Protein AF-A0A7W3SYW1-F1 (afdb_monomer)

Nearest PDB structures (foldseek):
  8rnu-assembly1_C  TM=6.145E-01  e=2.078E+00  Homo sapiens
  7upn-assembly1_F  TM=3.722E-01  e=7.295E-01  Visna-maedi virus
  5coz-assembly1_A  TM=5.811E-01  e=8.049E+00  Agathobacter rectalis ATCC 33656
  8ghl-assembly1_G  TM=5.547E-01  e=7.569E+00  Saccharomyces cerevisiae
  8ghn-assembly1_G  TM=5.547E-01  e=9.682E+00  Saccharomyces cerevisiae

pLDDT: mean 81.24, std 7.97, range [55.69, 90.81]

Solvent-accessible surface area (backbone atoms only — not comparable to full-atom values): 3402 Å² total; per-residue (Å²): 110,70,66,59,55,51,48,48,52,68,75,64,55,71,61,69,53,48,78,45,77,46,74,60,82,95,44,74,43,48,32,38,29,30,67,88,79,65,51,38,28,35,54,38,84,90,78,75,46,74,43,73,67,82,129

Mean predicted aligned error: 8.54 Å

Radius of gyration: 15.53 Å; Cα contacts (8 Å, |Δi|>4): 70; chains: 1; bounding box: 20×35×46 Å

Sequence (55 aa):
MLIAVILFGLFIYPGMYRYISVDRGDNSLAIRVHVITGKTEVLNLVEGYWVNIEK

Secondary structure (DSSP, 8-state):
-HHHHHHHHHHH---SEEEEEEEETTEEEEEEEETTT--EEEE-TTT-SEEE---

Foldseek 3Di:
DVVVVVVCCVVVPDPQWDWDWDDDDPDIWIWIARPVPRWIWIQPPVVRDTHTPDD

Organism: NCBI:txid1572857

Str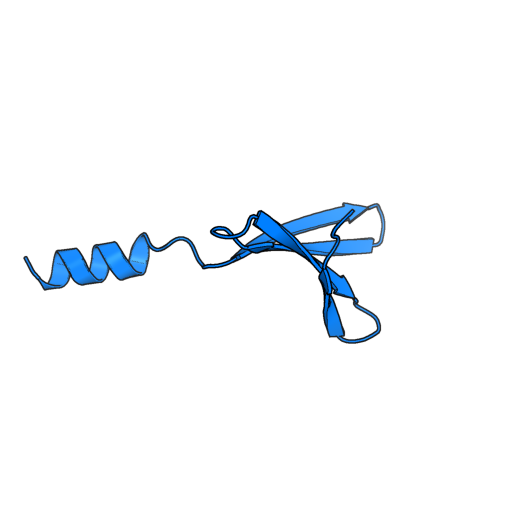ucture (mmCIF, N/CA/C/O backbone):
data_AF-A0A7W3SYW1-F1
#
_entry.id   AF-A0A7W3SYW1-F1
#
loop_
_atom_site.group_PDB
_atom_site.id
_atom_site.type_symbol
_atom_site.label_atom_id
_atom_site.label_alt_id
_atom_site.label_comp_id
_atom_site.label_asym_id
_atom_site.label_entity_id
_atom_site.label_seq_id
_atom_site.pdbx_PDB_ins_code
_atom_site.Cartn_x
_atom_site.Cartn_y
_atom_site.Cartn_z
_atom_site.occupancy
_atom_site.B_iso_or_equiv
_atom_site.auth_seq_id
_atom_site.auth_comp_id
_atom_site.auth_asym_id
_atom_site.auth_atom_id
_atom_site.pdbx_PDB_model_num
ATOM 1 N N . MET A 1 1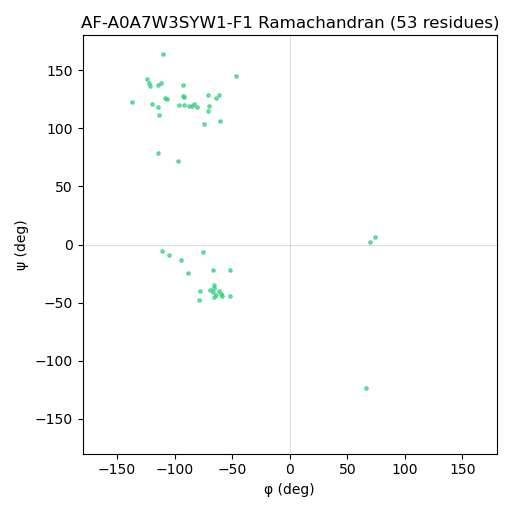 ? -2.791 -21.781 24.506 1.00 66.12 1 MET A N 1
ATOM 2 C CA . MET A 1 1 ? -3.758 -20.836 23.897 1.00 66.12 1 MET A CA 1
ATOM 3 C C . MET A 1 1 ? -3.129 -19.511 23.480 1.00 66.12 1 MET A C 1
ATOM 5 O O . MET A 1 1 ? -3.361 -19.116 22.350 1.00 66.12 1 MET A O 1
ATOM 9 N N . LEU A 1 2 ? -2.308 -18.856 24.315 1.00 81.94 2 LEU A N 1
ATOM 10 C CA . LEU A 1 2 ? -1.690 -17.553 23.998 1.00 81.94 2 LEU A CA 1
ATOM 11 C C . LEU A 1 2 ? -0.949 -17.523 22.643 1.00 81.94 2 LEU A C 1
ATOM 13 O O . LEU A 1 2 ? -1.151 -16.619 21.844 1.00 81.94 2 LEU A O 1
ATOM 17 N N . ILE A 1 3 ? -0.159 -18.561 22.351 1.00 83.75 3 ILE A N 1
ATOM 18 C CA . ILE A 1 3 ? 0.580 -18.695 21.084 1.00 83.75 3 ILE A CA 1
ATOM 19 C C . ILE A 1 3 ? -0.363 -18.743 19.875 1.00 83.75 3 ILE A C 1
ATOM 21 O O . ILE A 1 3 ? -0.088 -18.107 18.867 1.00 83.75 3 ILE A O 1
ATOM 25 N N . ALA A 1 4 ? -1.499 -19.437 19.979 1.00 81.25 4 ALA A N 1
ATOM 26 C CA . ALA A 1 4 ? -2.469 -19.507 18.888 1.00 81.25 4 ALA A CA 1
ATOM 27 C C . ALA A 1 4 ? -3.102 -18.137 18.610 1.00 81.25 4 ALA A C 1
ATOM 29 O O . ALA A 1 4 ? -3.286 -17.788 17.454 1.00 81.25 4 ALA A O 1
ATOM 30 N N . VAL A 1 5 ? -3.364 -17.339 19.650 1.00 81.25 5 VAL A N 1
ATOM 31 C CA . VAL A 1 5 ? -3.885 -15.967 19.513 1.00 81.25 5 VAL A CA 1
ATOM 32 C C . VAL A 1 5 ? -2.856 -15.045 18.856 1.00 81.25 5 VAL A C 1
ATOM 34 O O . VAL A 1 5 ? -3.212 -14.260 17.985 1.00 81.25 5 VAL A O 1
ATOM 37 N N . ILE A 1 6 ? -1.578 -15.171 19.223 1.00 79.62 6 ILE A N 1
ATOM 38 C CA . ILE A 1 6 ? -0.487 -14.389 18.622 1.00 79.62 6 ILE A CA 1
ATOM 39 C C . ILE A 1 6 ? -0.298 -14.763 17.151 1.00 79.62 6 ILE A C 1
ATOM 41 O O . ILE A 1 6 ? -0.191 -13.877 16.310 1.00 79.62 6 ILE A O 1
ATOM 45 N N . LEU A 1 7 ? -0.303 -16.059 16.828 1.00 79.31 7 LEU A N 1
ATOM 46 C CA . LEU A 1 7 ? -0.200 -16.531 15.447 1.00 79.31 7 LEU A CA 1
ATOM 47 C C . LEU A 1 7 ? -1.418 -16.089 14.633 1.00 79.31 7 LEU A C 1
ATOM 49 O O . LEU A 1 7 ? -1.256 -15.569 13.538 1.00 79.31 7 LEU A O 1
ATOM 53 N N . PHE A 1 8 ? -2.628 -16.201 15.180 1.00 76.25 8 PHE A N 1
ATOM 54 C CA . PHE A 1 8 ? -3.837 -15.706 14.525 1.00 76.25 8 PHE A CA 1
ATOM 55 C C . P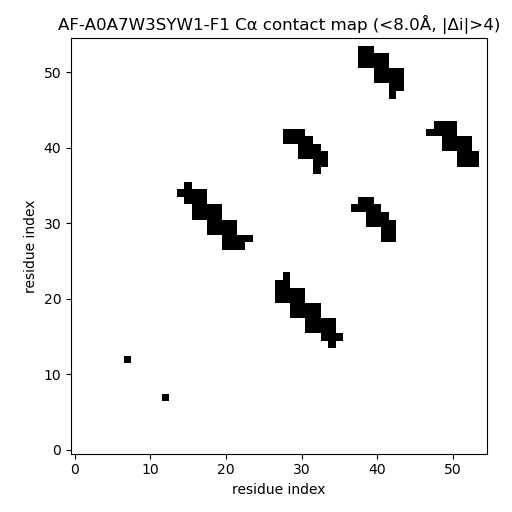HE A 1 8 ? -3.737 -14.198 14.261 1.00 76.25 8 PHE A C 1
ATOM 57 O O . PHE A 1 8 ? -3.991 -13.758 13.148 1.00 76.25 8 PHE A O 1
ATOM 64 N N . GLY A 1 9 ? -3.264 -13.416 15.236 1.00 70.06 9 GLY A N 1
ATOM 65 C CA . GLY A 1 9 ? -2.997 -11.989 15.063 1.00 70.06 9 GLY A CA 1
ATOM 66 C C . GLY A 1 9 ? -1.960 -11.696 13.977 1.00 70.06 9 GLY A C 1
ATOM 67 O O . GLY A 1 9 ? -2.183 -10.817 13.161 1.00 70.06 9 GLY A O 1
ATOM 68 N N . LEU A 1 10 ? -0.864 -12.453 13.912 1.00 70.38 10 LEU A N 1
ATOM 69 C CA . LEU A 1 10 ? 0.198 -12.279 12.911 1.00 70.38 10 LEU A CA 1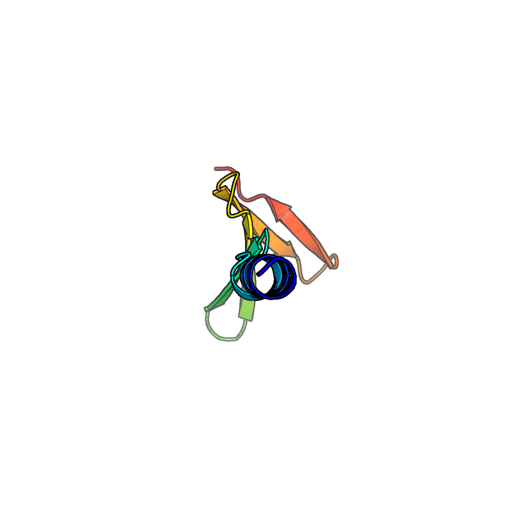
ATOM 70 C C . LEU A 1 10 ? -0.233 -12.662 11.491 1.00 70.38 10 LEU A C 1
ATOM 72 O O . LEU A 1 10 ? 0.149 -11.991 10.538 1.00 70.38 10 LEU A O 1
ATOM 76 N N . PHE A 1 11 ? -1.011 -13.736 11.349 1.00 67.06 11 PHE A N 1
ATOM 77 C CA . PHE A 1 11 ? -1.411 -14.271 10.045 1.00 67.06 11 PHE A CA 1
ATOM 78 C C . PHE A 1 11 ? -2.689 -13.641 9.489 1.00 67.06 11 PHE A C 1
ATOM 80 O O . PHE A 1 11 ? -2.887 -13.660 8.277 1.00 67.06 11 PHE A O 1
ATOM 87 N N . ILE A 1 12 ? -3.559 -13.101 10.347 1.00 65.38 12 ILE A N 1
ATOM 88 C CA . ILE A 1 12 ? -4.852 -12.538 9.928 1.00 65.38 12 ILE A CA 1
ATOM 89 C C . ILE A 1 12 ? -4.845 -11.023 9.939 1.00 65.38 12 ILE A C 1
ATOM 91 O O . ILE A 1 12 ? -5.781 -10.452 9.396 1.00 65.38 12 ILE A O 1
ATOM 95 N N . TYR A 1 13 ? -3.811 -10.355 10.466 1.00 63.62 13 TYR A N 1
ATOM 96 C CA . TYR A 1 13 ? -3.714 -8.909 10.314 1.00 63.62 13 TYR A CA 1
ATOM 97 C C . TYR A 1 13 ? -3.633 -8.567 8.820 1.00 63.62 13 TYR A C 1
ATOM 99 O O . TYR A 1 13 ? -2.594 -8.804 8.193 1.00 63.62 13 TYR A O 1
ATOM 107 N N . PRO A 1 14 ? -4.711 -8.031 8.215 1.00 66.19 14 PRO A N 1
ATOM 108 C CA . PRO A 1 14 ? -4.606 -7.527 6.865 1.00 66.19 14 PRO A CA 1
ATOM 109 C C . PRO A 1 14 ? -3.625 -6.363 6.959 1.00 66.19 14 PRO A C 1
ATOM 111 O O . PRO A 1 14 ? -3.779 -5.495 7.821 1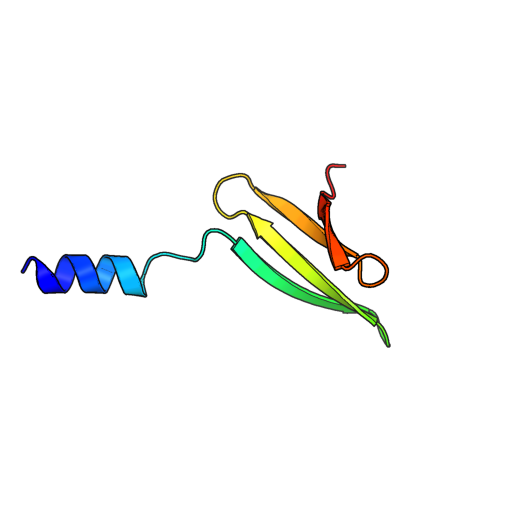.00 66.19 14 PRO A O 1
ATOM 114 N N . GLY A 1 15 ? -2.571 -6.371 6.143 1.00 74.44 15 GLY A N 1
ATOM 115 C CA . GLY A 1 15 ? -1.60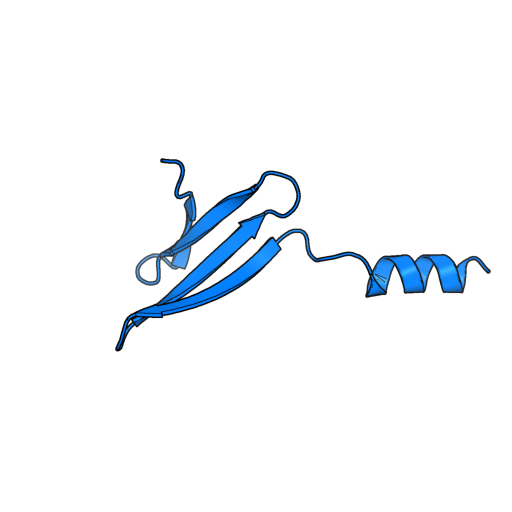8 -5.274 6.142 1.00 74.44 15 GLY A CA 1
ATOM 116 C C . GLY A 1 15 ? -2.335 -3.926 6.109 1.00 74.44 15 GLY A C 1
ATOM 117 O O . GLY A 1 15 ? -3.385 -3.799 5.478 1.00 74.44 15 GLY A O 1
ATOM 118 N N . MET A 1 16 ? -1.783 -2.910 6.784 1.00 84.12 16 MET A N 1
ATOM 119 C CA . MET A 1 16 ? -2.373 -1.557 6.848 1.00 84.12 16 MET A CA 1
ATOM 120 C C . MET A 1 16 ? -2.710 -0.987 5.461 1.00 84.12 16 MET A C 1
ATOM 122 O O . MET A 1 16 ? -3.570 -0.115 5.337 1.00 84.12 16 MET A O 1
ATOM 126 N N . TYR A 1 17 ? -2.053 -1.511 4.426 1.00 85.19 17 TYR A N 1
ATOM 127 C CA . TYR A 1 17 ? -2.239 -1.162 3.033 1.00 85.19 17 TYR A CA 1
ATOM 128 C C . TYR A 1 17 ? -2.638 -2.382 2.207 1.00 85.19 17 TYR A C 1
ATOM 130 O O . TYR A 1 17 ? -2.031 -3.450 2.291 1.00 85.19 17 TYR A O 1
ATOM 138 N N . ARG A 1 18 ? -3.624 -2.177 1.338 1.00 86.62 18 ARG A N 1
ATOM 139 C CA . ARG A 1 18 ? -3.970 -3.070 0.240 1.00 86.62 18 ARG A CA 1
ATOM 140 C C . ARG A 1 18 ? -3.300 -2.560 -1.029 1.00 86.62 18 ARG A C 1
ATOM 142 O O . ARG A 1 18 ? -3.580 -1.445 -1.456 1.00 86.62 18 ARG A O 1
ATOM 149 N N . TYR A 1 19 ? -2.449 -3.375 -1.637 1.00 87.56 19 TYR A N 1
ATOM 150 C CA . TYR A 1 19 ? -1.773 -3.040 -2.890 1.00 87.56 19 TYR A CA 1
ATOM 151 C C . TYR A 1 19 ? -2.579 -3.551 -4.085 1.00 87.56 19 TYR A C 1
ATOM 153 O O . TYR A 1 19 ? -3.114 -4.660 -4.054 1.00 87.56 19 TYR A O 1
ATOM 161 N N . ILE A 1 20 ? -2.690 -2.724 -5.118 1.00 88.31 20 ILE A N 1
ATOM 162 C CA . ILE A 1 20 ? -3.418 -2.999 -6.354 1.00 88.31 20 ILE A CA 1
ATOM 163 C C . ILE A 1 20 ? -2.539 -2.507 -7.505 1.00 88.31 20 ILE A C 1
ATOM 165 O O . ILE A 1 20 ? -2.174 -1.335 -7.546 1.00 88.31 20 ILE A O 1
ATOM 169 N N . SER A 1 21 ? -2.194 -3.385 -8.440 1.00 86.31 21 SER A N 1
ATOM 170 C CA . SER A 1 21 ? -1.584 -2.993 -9.710 1.00 86.31 21 SER A CA 1
ATOM 171 C C . SER A 1 21 ? -2.683 -2.809 -10.750 1.00 86.31 21 SER A C 1
ATOM 173 O O . SER A 1 21 ? -3.533 -3.684 -10.923 1.00 86.31 21 SER A O 1
ATOM 175 N N . VAL A 1 22 ? -2.689 -1.662 -11.421 1.00 86.81 22 VAL A N 1
ATOM 176 C CA . VAL A 1 22 ? -3.596 -1.395 -12.538 1.00 86.81 22 VAL A CA 1
ATOM 177 C C . VAL A 1 22 ? -2.763 -1.262 -13.798 1.00 86.81 22 VAL A C 1
ATOM 179 O O . VAL A 1 22 ? -2.030 -0.286 -13.961 1.00 86.81 22 VAL A O 1
ATOM 182 N N . ASP A 1 23 ? -2.901 -2.229 -14.694 1.00 85.12 23 ASP A N 1
ATOM 183 C CA . ASP A 1 23 ? -2.244 -2.193 -15.994 1.00 85.12 23 ASP A CA 1
ATOM 184 C C . ASP A 1 23 ? -3.046 -1.301 -16.950 1.00 85.12 23 ASP A C 1
ATOM 186 O O . ASP A 1 23 ? -4.214 -1.557 -17.252 1.00 85.12 23 ASP A O 1
ATOM 190 N N . ARG A 1 24 ? -2.422 -0.218 -17.421 1.00 77.75 24 ARG A N 1
ATOM 191 C CA . ARG A 1 24 ? -2.932 0.635 -18.502 1.00 77.75 24 ARG A CA 1
ATOM 192 C C . ARG A 1 24 ? -1.987 0.532 -19.697 1.00 77.75 24 ARG A C 1
ATOM 194 O O . ARG A 1 24 ? -1.171 1.422 -19.933 1.00 77.75 24 ARG A O 1
ATOM 201 N N . GLY A 1 25 ? -2.118 -0.553 -20.458 1.00 81.38 25 GLY A N 1
ATOM 202 C CA . GLY A 1 25 ? -1.264 -0.817 -21.620 1.00 81.38 25 GLY A CA 1
ATOM 203 C C . GLY A 1 25 ? 0.183 -1.069 -21.195 1.00 81.38 25 GLY A C 1
ATOM 204 O O . GLY A 1 25 ? 0.416 -1.929 -20.353 1.00 81.38 25 GLY A O 1
ATOM 205 N N . ASP A 1 26 ? 1.128 -0.288 -21.727 1.00 76.31 26 ASP A N 1
ATOM 206 C CA . ASP A 1 26 ? 2.566 -0.414 -21.423 1.00 76.31 26 ASP A CA 1
ATOM 207 C C . ASP A 1 26 ? 2.971 0.139 -20.043 1.00 76.31 26 ASP A C 1
ATOM 209 O O . ASP A 1 26 ? 4.116 -0.023 -19.626 1.00 76.31 26 ASP A O 1
ATOM 213 N N . ASN A 1 27 ? 2.051 0.785 -19.315 1.00 74.31 27 ASN A N 1
ATOM 214 C CA . ASN A 1 27 ? 2.320 1.348 -17.993 1.00 74.31 27 ASN A CA 1
ATOM 215 C C . ASN A 1 27 ? 1.511 0.632 -16.903 1.00 74.31 27 ASN A C 1
ATOM 217 O O . ASN A 1 27 ? 0.280 0.711 -16.871 1.00 74.31 27 ASN A O 1
ATOM 221 N N . SER A 1 28 ? 2.212 0.001 -15.959 1.00 79.25 28 SER A N 1
ATOM 222 C CA . SER A 1 28 ? 1.628 -0.521 -14.721 1.00 79.25 28 SER A CA 1
ATOM 223 C C . SER A 1 28 ? 1.613 0.569 -13.646 1.00 79.25 28 SER A C 1
ATOM 225 O O . SER A 1 28 ? 2.669 1.060 -13.236 1.00 79.25 28 SER A O 1
ATOM 227 N N . LEU A 1 29 ? 0.432 0.944 -13.157 1.00 84.38 29 LEU A N 1
ATOM 228 C CA . LEU A 1 29 ? 0.289 1.856 -12.023 1.00 84.38 29 LEU A CA 1
ATOM 229 C C . LEU A 1 29 ? 0.208 1.049 -10.729 1.00 84.38 29 LEU A C 1
ATOM 231 O O . LEU A 1 29 ? -0.712 0.251 -10.544 1.00 84.38 29 LEU A O 1
ATOM 235 N N . ALA A 1 30 ? 1.149 1.277 -9.813 1.00 89.19 30 ALA A N 1
ATOM 236 C CA . ALA A 1 30 ? 1.074 0.721 -8.469 1.00 89.19 30 ALA A CA 1
ATOM 237 C C . ALA A 1 30 ? 0.226 1.641 -7.586 1.00 89.19 30 ALA A C 1
ATOM 239 O O . ALA A 1 30 ? 0.555 2.809 -7.380 1.00 89.19 30 ALA A O 1
ATOM 240 N N . ILE A 1 31 ? -0.870 1.104 -7.065 1.00 89.62 31 ILE A N 1
ATOM 241 C CA . ILE A 1 31 ? -1.805 1.789 -6.177 1.00 89.62 31 ILE A CA 1
ATOM 242 C C . ILE A 1 31 ? -1.746 1.095 -4.821 1.00 89.62 31 ILE A C 1
ATOM 244 O O . ILE A 1 31 ? -1.727 -0.134 -4.738 1.00 89.62 31 ILE A O 1
ATOM 248 N N . ARG A 1 32 ? -1.740 1.865 -3.738 1.00 90.25 32 ARG A N 1
ATOM 249 C CA . ARG A 1 32 ? -1.960 1.344 -2.390 1.00 90.25 32 ARG A CA 1
ATOM 250 C C . ARG A 1 32 ? -3.143 2.056 -1.760 1.00 90.25 32 ARG A C 1
ATOM 252 O O . ARG A 1 32 ? -3.313 3.260 -1.912 1.00 90.25 32 ARG A O 1
ATOM 259 N N . VAL A 1 33 ? -3.966 1.297 -1.056 1.00 88.88 33 VAL A N 1
ATOM 260 C CA . VAL A 1 33 ? -5.146 1.799 -0.360 1.00 88.88 33 VAL A CA 1
ATOM 261 C C . VAL A 1 33 ? -4.975 1.502 1.115 1.00 88.88 33 VAL A C 1
ATOM 263 O O . VAL A 1 33 ? -4.831 0.343 1.503 1.00 88.88 33 VAL A O 1
ATOM 266 N N . HIS A 1 34 ? -4.983 2.534 1.945 1.00 88.69 34 HIS A N 1
ATOM 267 C CA . HIS A 1 34 ? -4.926 2.366 3.386 1.00 88.69 34 HIS A CA 1
ATOM 268 C C . HIS A 1 34 ? -6.248 1.760 3.879 1.00 88.69 34 HIS A C 1
ATOM 270 O O . HIS A 1 34 ? -7.307 2.366 3.736 1.00 88.69 34 HIS A O 1
ATOM 276 N N . VAL A 1 35 ? -6.204 0.576 4.491 1.00 83.69 35 VAL A N 1
ATOM 277 C CA . VAL A 1 35 ? -7.406 -0.219 4.816 1.00 83.69 35 VAL A CA 1
ATOM 278 C C . VAL A 1 35 ? -8.290 0.474 5.861 1.00 83.69 35 VAL A C 1
ATOM 280 O O . VAL A 1 35 ? -9.509 0.404 5.777 1.00 83.69 35 VAL A O 1
ATOM 283 N N . ILE A 1 36 ? -7.681 1.182 6.820 1.00 83.06 36 ILE A N 1
ATOM 284 C CA . ILE A 1 36 ? -8.407 1.904 7.883 1.00 83.06 36 ILE A CA 1
ATOM 285 C C . ILE A 1 36 ? -8.997 3.239 7.400 1.00 83.06 36 ILE A C 1
ATOM 287 O O . ILE A 1 36 ? -10.149 3.538 7.690 1.00 83.06 36 ILE A O 1
ATOM 291 N N . THR A 1 37 ? -8.213 4.069 6.701 1.00 86.50 37 THR A N 1
ATOM 292 C CA . THR A 1 37 ? -8.615 5.441 6.335 1.00 86.50 37 THR A CA 1
ATOM 293 C C . THR A 1 37 ? -9.247 5.539 4.949 1.00 86.50 37 THR A C 1
ATOM 295 O O . THR A 1 37 ? -9.792 6.583 4.609 1.00 86.50 37 THR A O 1
ATOM 298 N N . GLY A 1 38 ? -9.139 4.493 4.125 1.00 84.00 38 GLY A N 1
ATOM 299 C CA . GLY A 1 38 ? -9.571 4.501 2.727 1.00 84.00 38 GLY A CA 1
ATOM 300 C C . GLY A 1 38 ? -8.717 5.379 1.806 1.00 84.00 38 GLY A C 1
ATOM 301 O O . GLY A 1 38 ? -9.017 5.473 0.616 1.00 84.00 38 GLY A O 1
ATOM 302 N N . LYS A 1 39 ? -7.652 6.015 2.319 1.00 87.56 39 LYS A N 1
ATOM 303 C CA . LYS A 1 39 ? -6.772 6.877 1.520 1.00 87.56 39 LYS A CA 1
ATOM 304 C C . LYS A 1 39 ? -6.123 6.065 0.408 1.00 87.56 39 LYS A C 1
ATOM 306 O O . LYS A 1 39 ? -5.549 5.006 0.665 1.00 87.56 39 LYS A O 1
ATOM 311 N N . THR A 1 40 ? -6.229 6.571 -0.815 1.00 90.12 40 THR A N 1
ATOM 312 C CA . THR A 1 40 ? -5.682 5.928 -2.008 1.00 90.12 40 THR A CA 1
ATOM 313 C C . THR A 1 40 ? -4.457 6.697 -2.454 1.00 90.12 40 THR A C 1
ATOM 315 O O . THR A 1 40 ? -4.524 7.900 -2.684 1.00 90.12 40 THR A O 1
ATOM 318 N N . GLU A 1 41 ? -3.338 6.003 -2.592 1.00 90.81 41 GLU A N 1
ATOM 319 C CA . GLU A 1 41 ? -2.085 6.590 -3.036 1.00 90.81 41 GLU A CA 1
ATOM 320 C C . GLU A 1 41 ? -1.559 5.849 -4.265 1.00 90.81 41 GLU A C 1
ATOM 322 O O . GLU A 1 41 ? -1.656 4.624 -4.358 1.00 90.81 41 GLU A O 1
ATOM 327 N N . VAL A 1 42 ? -0.974 6.589 -5.202 1.00 90.06 42 VAL A N 1
ATOM 328 C CA . VAL A 1 42 ? -0.346 6.046 -6.415 1.00 90.06 42 VAL A CA 1
ATOM 329 C C . VAL A 1 42 ? 1.145 6.266 -6.336 1.00 90.06 42 VAL A C 1
ATOM 331 O O . VAL A 1 42 ? 1.602 7.327 -5.914 1.00 90.06 42 VAL A O 1
ATOM 334 N N . LEU A 1 43 ? 1.909 5.267 -6.754 1.00 88.38 43 LEU A N 1
ATOM 335 C CA . LEU A 1 43 ? 3.347 5.394 -6.877 1.00 88.38 43 LEU A CA 1
ATOM 336 C C . LEU A 1 43 ? 3.682 6.314 -8.056 1.00 88.38 43 LEU A C 1
ATOM 338 O O . LEU A 1 43 ? 3.428 5.975 -9.213 1.00 88.38 43 LEU A O 1
ATOM 342 N N . ASN A 1 44 ? 4.288 7.463 -7.766 1.00 85.56 44 ASN A N 1
ATOM 343 C CA . ASN A 1 44 ? 4.948 8.272 -8.776 1.00 85.56 44 ASN A CA 1
ATOM 344 C C . ASN A 1 44 ? 6.272 7.582 -9.135 1.00 85.56 44 ASN A C 1
ATOM 346 O O . ASN A 1 44 ? 7.231 7.628 -8.370 1.00 85.56 44 ASN A O 1
ATOM 350 N N . LEU A 1 45 ? 6.318 6.918 -10.293 1.00 79.62 45 LEU A N 1
ATOM 351 C CA . LEU A 1 45 ? 7.506 6.199 -10.769 1.00 79.62 45 LEU A CA 1
ATOM 352 C C . LEU A 1 45 ? 8.687 7.128 -11.096 1.00 79.62 45 LEU A C 1
ATOM 354 O O . LEU A 1 45 ? 9.825 6.668 -11.105 1.00 79.62 45 LEU A O 1
ATOM 358 N N . VAL A 1 46 ? 8.432 8.415 -11.355 1.00 81.06 46 VAL A N 1
ATOM 359 C CA . VAL A 1 46 ? 9.475 9.403 -11.680 1.00 81.06 46 VAL A CA 1
ATOM 360 C C . VAL A 1 46 ? 10.209 9.847 -10.419 1.00 81.06 46 VAL A C 1
ATOM 362 O O . VAL A 1 46 ? 11.428 9.992 -10.426 1.00 81.06 46 VAL A O 1
ATOM 365 N N . GLU A 1 47 ? 9.471 10.042 -9.328 1.00 80.06 47 GLU A N 1
ATOM 366 C CA . GLU A 1 47 ? 10.008 10.629 -8.096 1.00 80.06 47 GLU A CA 1
ATOM 367 C C . GLU A 1 47 ? 10.096 9.628 -6.927 1.00 80.06 47 GLU A C 1
ATOM 369 O O . GLU A 1 47 ? 10.638 9.944 -5.870 1.00 80.06 47 GLU A O 1
ATOM 374 N N . GLY A 1 48 ? 9.595 8.402 -7.101 1.00 83.50 48 GLY A N 1
ATOM 375 C CA . GLY A 1 48 ? 9.727 7.298 -6.146 1.00 83.50 48 GLY A CA 1
ATOM 376 C C . GLY A 1 48 ? 8.863 7.407 -4.885 1.00 83.50 48 GLY A C 1
ATOM 377 O O . GLY A 1 48 ? 9.003 6.577 -3.985 1.00 83.50 48 GLY A O 1
ATOM 378 N N . TYR A 1 49 ? 7.969 8.396 -4.793 1.00 85.06 49 TYR A N 1
ATOM 379 C CA . TYR A 1 49 ? 7.059 8.569 -3.658 1.00 85.06 49 TYR A CA 1
ATOM 380 C C . TYR A 1 49 ? 5.601 8.275 -4.007 1.00 85.06 49 TYR A C 1
ATOM 382 O O . TYR A 1 49 ? 5.194 8.203 -5.166 1.00 85.06 49 TYR A O 1
ATOM 390 N N . TRP A 1 50 ? 4.805 8.094 -2.959 1.00 87.75 50 TRP A N 1
ATOM 391 C CA . TRP A 1 50 ? 3.376 7.835 -3.046 1.00 87.75 50 TRP A CA 1
ATOM 392 C C . TRP A 1 50 ? 2.603 9.150 -2.987 1.00 87.75 50 TRP A C 1
ATOM 394 O O . TRP A 1 50 ? 2.806 9.948 -2.073 1.00 87.75 50 TRP A O 1
ATOM 404 N N . VAL A 1 51 ? 1.726 9.371 -3.962 1.00 89.00 51 VAL A N 1
ATOM 405 C CA . VAL A 1 51 ? 0.901 10.580 -4.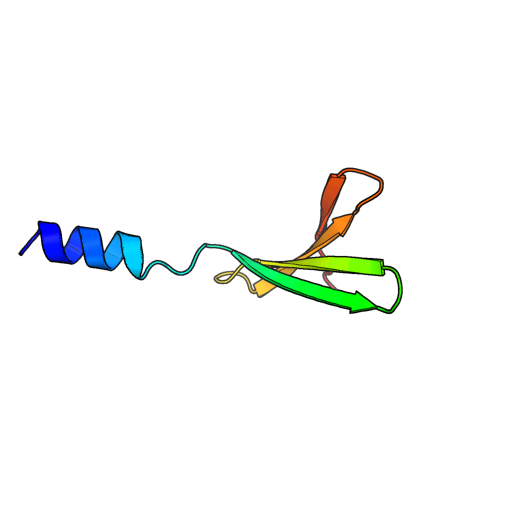078 1.00 89.00 51 VAL A CA 1
ATOM 406 C C . VAL A 1 51 ? -0.533 10.228 -3.749 1.00 89.00 51 VAL A C 1
ATOM 408 O O . VAL A 1 51 ? -1.094 9.316 -4.354 1.00 89.00 51 VAL A O 1
ATOM 411 N N . ASN A 1 52 ? -1.134 10.947 -2.805 1.00 87.06 52 ASN A N 1
ATOM 412 C CA . ASN A 1 52 ? -2.538 10.767 -2.459 1.00 87.06 52 ASN A CA 1
ATOM 413 C C . ASN A 1 52 ? -3.431 11.289 -3.597 1.00 87.06 52 ASN A C 1
ATOM 415 O O . ASN A 1 52 ? -3.267 12.427 -4.037 1.00 87.06 52 ASN A O 1
ATOM 419 N N . ILE A 1 53 ? -4.373 10.463 -4.054 1.00 81.00 53 ILE A N 1
ATOM 420 C CA . ILE A 1 53 ? -5.443 10.870 -4.968 1.00 81.00 53 ILE A CA 1
ATOM 421 C C . ILE A 1 53 ? -6.695 11.166 -4.131 1.00 81.00 53 ILE A C 1
ATOM 423 O O . ILE A 1 53 ? -7.657 10.400 -4.107 1.00 81.00 53 ILE A O 1
ATOM 427 N N . GLU A 1 54 ? -6.678 12.270 -3.392 1.00 71.81 54 GLU A N 1
ATOM 428 C CA . GLU A 1 54 ? -7.914 12.839 -2.850 1.00 71.81 54 G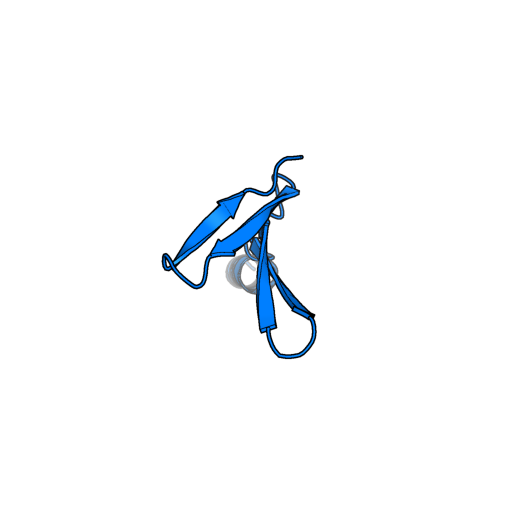LU A CA 1
ATOM 429 C C . GLU A 1 54 ? -8.538 13.693 -3.965 1.00 71.81 54 GLU A C 1
ATOM 431 O O . GLU A 1 54 ? -7.877 14.566 -4.528 1.00 71.81 54 GLU A O 1
ATOM 436 N N . LYS A 1 55 ? -9.769 13.352 -4.361 1.00 55.69 55 LYS A N 1
ATOM 437 C CA . LYS A 1 55 ? -10.541 14.071 -5.381 1.0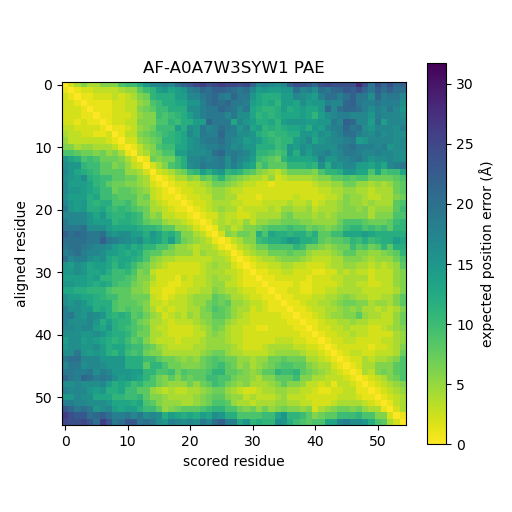0 55.69 55 LYS A CA 1
ATOM 438 C C . LYS A 1 55 ? -11.352 15.190 -4.745 1.00 55.69 55 LYS A C 1
ATOM 440 O O . LYS A 1 55 ? -11.914 14.935 -3.658 1.00 55.69 55 LYS A O 1
#